Protein AF-A0A087TX95-F1 (afdb_monomer_lite)

Sequence (164 aa):
MVVGALLLSGTAVNMFLFAESGAEIPAQSRSLKTLITNIDFCIDIVAVSTCFAIIGFNEATLEPHIRQFNLTPTIIGTIFLIAGIVDALSSPLVGYCAEKLKNAQYLTLVGCMMFTVCFIVVGPVPFLHFPTYLSVVIVAQFLLGLGMAMKIVCSFTHGMKHTV

Foldseek 3Di:
DVLLVLLVVLLVVLVVVVVVPPDDDPQDDDDPVVLCVDPVLVSLVSLLVSLVVVLVVCLVVVVVVVVVVVDDVVVSVVLLVLLVVLLVVLLVVLLVVCVPDPQLVVLLSVLSVLLSVLCVLVVPDPPDPDPDDVVSSSVSSNSSSNSNSSSVSSSVSVVVSNPD

Organism: Stegodyphus mimosarum (NCBI:txid407821)

InterPro domains:
  IPR024989 Major facilitator superfamily associated domain [PF12832] (52-145)
  IPR036259 MFS transporter superfamily [G3DSA:1.20.1250.20] (41-161)
  IPR036259 MFS transporter superfamily [SSF103473] (9-160)
  IPR050930 Major Facilitator Superfamily Vesicular Transporter [PTHR23506] (2-157)

pLDDT: mean 71.97, std 13.19, range [40.03, 93.88]

Secondary s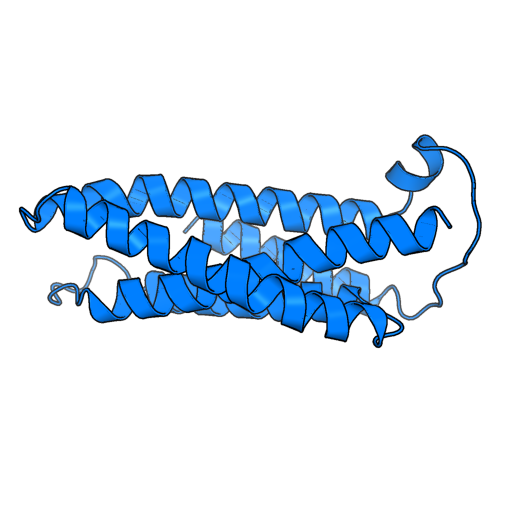tructure (DSSP, 8-state):
-HHHHHHHHHHHHHHHHHHH--S--------HHHHHH-HHHHHHHHHHHHHHHHHHHHHHHHHHHHHTTT--HHHHHHHHHHHHHHHHHHHHHHHHHHHH-S-THHHHHHHHHHHHHHHHHH-S-TTS-----HHHHHHHHHHHHHHHHHHHHHHHHHHHHHH-

Radius of gyration: 17.61 Å; chains: 1; bounding box: 47×28×52 Å

Structure (mmCIF, N/CA/C/O backbone):
data_AF-A0A087TX95-F1
#
_entry.id   AF-A0A087TX95-F1
#
loop_
_atom_site.group_PDB
_atom_site.id
_atom_site.type_symbol
_atom_site.label_atom_id
_atom_site.label_alt_id
_atom_site.label_comp_id
_atom_site.label_asym_id
_atom_site.label_entity_id
_atom_site.label_seq_id
_atom_site.pdbx_PDB_ins_code
_atom_site.Cartn_x
_atom_site.Cartn_y
_atom_site.Cartn_z
_atom_site.occupancy
_atom_site.B_iso_or_equiv
_atom_site.auth_seq_id
_atom_site.auth_comp_id
_atom_site.auth_asym_id
_atom_site.auth_atom_id
_atom_site.pdbx_PDB_model_num
ATOM 1 N N . MET A 1 1 ? -16.130 6.516 1.695 1.00 49.31 1 MET A N 1
ATOM 2 C CA . MET A 1 1 ? -16.642 6.550 0.302 1.00 49.31 1 MET A CA 1
ATOM 3 C C . MET A 1 1 ? -15.730 7.315 -0.659 1.00 49.31 1 MET A C 1
ATOM 5 O O . MET A 1 1 ? -15.386 6.735 -1.675 1.00 49.31 1 MET A O 1
ATOM 9 N N . VAL A 1 2 ? -15.273 8.541 -0.355 1.00 54.22 2 VAL A N 1
ATOM 10 C CA . VAL A 1 2 ? -14.416 9.340 -1.273 1.00 54.22 2 VAL A CA 1
ATOM 11 C C . VAL A 1 2 ? -13.076 8.659 -1.607 1.00 54.22 2 VAL A C 1
ATOM 13 O O . VAL A 1 2 ? -12.717 8.566 -2.773 1.00 54.22 2 VAL A O 1
ATOM 16 N N . VAL A 1 3 ? -12.376 8.098 -0.614 1.00 58.69 3 VAL A N 1
ATOM 17 C CA . VAL A 1 3 ? -11.082 7.408 -0.825 1.00 58.69 3 VAL A CA 1
ATOM 18 C C . VAL A 1 3 ? -11.239 6.092 -1.605 1.00 58.69 3 VAL A C 1
ATOM 20 O O . VAL A 1 3 ? -10.426 5.781 -2.469 1.00 58.69 3 VAL A O 1
ATOM 23 N N . GLY A 1 4 ? -12.333 5.356 -1.378 1.00 59.12 4 GLY A N 1
ATOM 24 C CA . GLY A 1 4 ? -12.672 4.160 -2.163 1.00 59.12 4 GLY A CA 1
ATOM 25 C C . GLY A 1 4 ? -13.029 4.484 -3.620 1.00 59.12 4 GLY A C 1
ATOM 26 O O . GLY A 1 4 ? -12.630 3.756 -4.523 1.00 59.12 4 GLY A O 1
ATOM 27 N N . ALA A 1 5 ? -13.710 5.608 -3.865 1.00 60.81 5 ALA A N 1
ATOM 28 C CA . ALA A 1 5 ? -13.982 6.100 -5.215 1.00 60.81 5 ALA A CA 1
ATOM 29 C C . ALA A 1 5 ? -12.700 6.571 -5.927 1.00 60.81 5 ALA A C 1
ATOM 31 O O . ALA A 1 5 ? -12.518 6.244 -7.094 1.00 60.81 5 ALA A O 1
ATOM 32 N N . LEU A 1 6 ? -11.787 7.248 -5.215 1.00 62.03 6 LEU A N 1
ATOM 33 C CA . LEU A 1 6 ? -10.460 7.631 -5.726 1.00 62.03 6 LEU A CA 1
ATOM 34 C C . LEU A 1 6 ? -9.625 6.410 -6.140 1.00 62.03 6 LEU A C 1
ATOM 36 O O . LEU A 1 6 ? -8.916 6.445 -7.145 1.00 62.03 6 LEU A O 1
ATOM 40 N N . LEU A 1 7 ? -9.739 5.307 -5.399 1.00 59.66 7 LEU A N 1
ATOM 41 C CA . LEU A 1 7 ? -9.073 4.049 -5.727 1.00 59.66 7 LEU A CA 1
ATOM 42 C C . LEU A 1 7 ? -9.696 3.332 -6.908 1.00 59.66 7 LEU A C 1
ATOM 44 O O . LEU A 1 7 ? -8.948 2.837 -7.743 1.00 59.66 7 LEU A O 1
ATOM 48 N N . LEU A 1 8 ? -11.026 3.285 -6.998 1.00 62.81 8 LEU A N 1
ATOM 49 C CA . LEU A 1 8 ? -11.726 2.737 -8.160 1.00 62.81 8 LEU A CA 1
ATOM 50 C C . LEU A 1 8 ? -11.422 3.552 -9.417 1.00 62.81 8 LEU A C 1
ATOM 52 O O . LEU A 1 8 ? -11.167 2.964 -10.461 1.00 62.81 8 LEU A O 1
ATOM 56 N N . SER A 1 9 ? -11.348 4.885 -9.319 1.00 63.59 9 SER A N 1
ATOM 57 C CA . SER A 1 9 ? -10.885 5.712 -10.435 1.00 63.59 9 SER A CA 1
ATOM 58 C C . SER A 1 9 ? -9.412 5.464 -10.746 1.00 63.59 9 SER A C 1
ATOM 60 O O . SER A 1 9 ? -9.062 5.330 -11.909 1.00 63.59 9 SER A O 1
ATOM 62 N N . GLY A 1 10 ? -8.550 5.328 -9.733 1.00 60.81 10 GLY A N 1
ATOM 63 C CA . GLY A 1 10 ? -7.124 5.059 -9.923 1.00 60.81 10 GLY A CA 1
ATOM 64 C C . GLY A 1 10 ? -6.851 3.684 -10.537 1.00 60.81 10 GLY A C 1
ATOM 65 O O . GLY A 1 10 ? -6.022 3.570 -11.429 1.00 60.81 10 GLY A O 1
ATOM 66 N N . THR A 1 11 ? -7.580 2.645 -10.122 1.00 62.06 11 THR A N 1
ATOM 67 C CA . THR A 1 11 ? -7.505 1.292 -10.704 1.00 62.06 11 THR A CA 1
ATOM 68 C C . THR A 1 11 ? -8.133 1.218 -12.083 1.00 62.06 11 THR A C 1
ATOM 70 O O . THR A 1 11 ? -7.563 0.561 -12.946 1.00 62.06 11 THR A O 1
ATOM 73 N N . ALA A 1 12 ? -9.261 1.893 -12.316 1.00 59.84 12 ALA A N 1
ATOM 74 C CA . ALA A 1 12 ? -9.870 1.971 -13.637 1.00 59.84 12 ALA A CA 1
ATOM 75 C C . ALA A 1 12 ? -8.939 2.689 -14.616 1.00 59.84 12 ALA A C 1
ATOM 77 O O . ALA A 1 12 ? -8.653 2.138 -15.667 1.00 59.84 12 ALA A O 1
ATOM 78 N N . VAL A 1 13 ? -8.387 3.850 -14.252 1.00 62.41 13 VAL A N 1
ATOM 79 C CA . VAL A 1 13 ? -7.391 4.561 -15.069 1.00 62.41 13 VAL A CA 1
ATOM 80 C C . VAL A 1 13 ? -6.157 3.688 -15.293 1.00 62.41 13 VAL A C 1
ATOM 82 O O . VAL A 1 13 ? -5.700 3.592 -16.424 1.00 62.41 13 VAL A O 1
ATOM 85 N N . ASN A 1 14 ? -5.670 2.985 -14.264 1.00 62.59 14 ASN A N 1
ATOM 86 C CA . ASN A 1 14 ? -4.532 2.077 -14.402 1.00 62.59 14 ASN A CA 1
ATOM 87 C C . ASN A 1 14 ? -4.835 0.916 -15.365 1.00 62.59 14 ASN A C 1
ATOM 89 O O . ASN A 1 14 ? -3.995 0.606 -16.192 1.00 62.59 14 ASN A O 1
ATOM 93 N N . MET A 1 15 ? -6.033 0.313 -15.324 1.00 62.94 15 MET A N 1
ATOM 94 C CA . MET A 1 15 ? -6.435 -0.756 -16.255 1.00 62.94 15 MET A CA 1
ATOM 95 C C . MET A 1 15 ? -6.750 -0.253 -17.669 1.00 62.94 15 MET A C 1
ATOM 97 O O . MET A 1 15 ? -6.405 -0.932 -18.629 1.00 62.94 15 MET A O 1
ATOM 101 N N . PHE A 1 16 ? -7.377 0.918 -17.811 1.00 60.19 16 PHE A N 1
ATOM 102 C CA . PHE A 1 16 ? -7.657 1.533 -19.111 1.00 60.19 16 PHE A CA 1
ATOM 103 C C . PHE A 1 16 ? -6.362 1.974 -19.803 1.00 60.19 16 PHE A C 1
ATOM 105 O O . PHE A 1 16 ? -6.195 1.683 -20.982 1.00 60.19 16 PHE A O 1
ATOM 112 N N . LEU A 1 17 ? -5.405 2.568 -19.076 1.00 58.03 17 LEU A N 1
ATOM 113 C CA . LEU A 1 17 ? -4.088 2.878 -19.640 1.00 58.03 17 LEU A CA 1
ATOM 114 C C . LEU A 1 17 ? -3.239 1.627 -19.882 1.00 58.03 17 LEU A C 1
ATOM 116 O O . LEU A 1 17 ? -2.532 1.599 -20.879 1.00 58.03 17 LEU A O 1
ATOM 120 N N . PHE A 1 18 ? -3.319 0.580 -19.049 1.00 55.22 18 PHE A N 1
ATOM 121 C CA . PHE A 1 18 ? -2.627 -0.689 -19.334 1.00 55.22 18 PHE A CA 1
ATOM 122 C C . PHE A 1 18 ? -3.164 -1.390 -20.585 1.00 55.22 18 PHE A C 1
ATOM 124 O O . PHE A 1 18 ? -2.401 -2.012 -21.317 1.00 55.22 18 PHE A O 1
ATOM 131 N N . ALA A 1 19 ? -4.477 -1.313 -20.820 1.00 52.75 19 ALA A N 1
ATOM 132 C CA . ALA A 1 19 ? -5.105 -1.871 -22.014 1.00 52.75 19 ALA A CA 1
ATOM 133 C C . ALA A 1 19 ? -4.725 -1.095 -23.288 1.00 52.75 19 ALA A C 1
ATOM 135 O O . ALA A 1 19 ? -4.690 -1.684 -24.367 1.00 52.75 19 ALA A O 1
ATOM 136 N N . GLU A 1 20 ? -4.419 0.200 -23.164 1.00 51.50 20 GLU A N 1
ATOM 137 C CA . GLU A 1 20 ? -3.959 1.050 -24.268 1.00 51.50 20 GLU A CA 1
ATOM 138 C C . GLU A 1 20 ? -2.429 0.964 -24.470 1.00 51.50 20 GLU A C 1
ATOM 140 O O . GLU A 1 20 ? -1.947 0.957 -25.601 1.00 51.50 20 GLU A O 1
ATOM 145 N N . SER A 1 21 ? -1.666 0.775 -23.388 1.00 50.03 21 SER A N 1
ATOM 146 C CA . SER A 1 21 ? -0.214 0.541 -23.361 1.00 50.03 21 SER A CA 1
ATOM 147 C C . SER A 1 21 ? 0.125 -0.943 -23.575 1.00 50.03 21 SER A C 1
ATOM 149 O O . SER A 1 21 ? 0.866 -1.577 -22.827 1.00 50.03 21 SER A O 1
ATOM 151 N N . GLY A 1 22 ? -0.430 -1.542 -24.629 1.00 44.91 22 GLY A N 1
ATOM 152 C CA . GLY A 1 22 ? -0.034 -2.871 -25.107 1.00 44.91 22 GLY A CA 1
ATOM 153 C C . GLY A 1 22 ? 1.332 -2.894 -25.811 1.00 44.91 22 GLY A C 1
ATOM 154 O O . GLY A 1 22 ? 1.595 -3.819 -26.576 1.00 44.91 22 GLY A O 1
ATOM 155 N N . ALA A 1 23 ? 2.183 -1.885 -25.617 1.00 40.03 23 ALA A N 1
ATOM 156 C CA . ALA A 1 23 ? 3.396 -1.680 -26.396 1.00 40.03 23 ALA A CA 1
ATOM 157 C C . ALA A 1 23 ? 4.628 -1.508 -25.500 1.00 40.03 23 ALA A C 1
ATOM 159 O O . ALA A 1 23 ? 4.606 -0.844 -24.472 1.00 40.03 23 ALA A O 1
ATOM 160 N N . GLU A 1 24 ? 5.688 -2.181 -25.929 1.00 43.53 24 GLU A N 1
ATOM 161 C CA . GLU A 1 24 ? 6.972 -2.403 -25.277 1.00 43.53 24 GLU A CA 1
ATOM 162 C C . GLU A 1 24 ? 7.593 -1.171 -24.604 1.00 43.53 24 GLU A C 1
ATOM 164 O O . GLU A 1 24 ? 7.617 -0.079 -25.165 1.00 43.53 24 GLU A O 1
ATOM 169 N N . ILE A 1 25 ? 8.191 -1.402 -23.431 1.00 46.28 25 ILE A N 1
ATOM 170 C CA . ILE A 1 25 ? 9.002 -0.438 -22.681 1.00 46.28 25 ILE A CA 1
ATOM 171 C C . ILE A 1 25 ? 10.241 -0.091 -23.528 1.00 46.28 25 ILE A C 1
ATOM 173 O O . ILE A 1 25 ? 11.120 -0.950 -23.678 1.00 46.28 25 ILE A O 1
ATOM 177 N N . PRO A 1 26 ? 10.384 1.137 -24.063 1.00 40.97 26 PRO A N 1
ATOM 178 C CA . PRO A 1 26 ? 11.630 1.548 -24.677 1.00 40.97 26 PRO A CA 1
ATOM 179 C C . PRO A 1 26 ? 12.610 1.835 -23.543 1.00 40.97 26 PRO A C 1
ATOM 181 O O . PRO A 1 26 ? 12.484 2.812 -22.804 1.00 40.97 26 PRO A O 1
ATOM 184 N N . ALA A 1 27 ? 13.605 0.967 -23.404 1.00 54.78 27 ALA A N 1
ATOM 185 C CA . ALA A 1 27 ? 14.777 1.235 -22.594 1.00 54.78 27 ALA A CA 1
ATOM 186 C C . ALA A 1 27 ? 15.584 2.362 -23.255 1.00 54.78 27 ALA A C 1
ATOM 188 O O . ALA A 1 27 ? 16.482 2.093 -24.051 1.00 54.78 27 ALA A O 1
ATOM 189 N N . GLN A 1 28 ? 15.276 3.634 -22.970 1.00 45.69 28 GLN A N 1
ATOM 190 C CA . GLN A 1 28 ? 16.224 4.694 -23.302 1.00 45.69 28 GLN A CA 1
ATOM 191 C C . GLN A 1 28 ? 16.148 5.953 -22.434 1.00 45.69 28 GLN A C 1
ATOM 193 O O . GLN A 1 28 ? 15.105 6.520 -22.130 1.00 45.69 28 GLN A O 1
ATOM 198 N N . SER A 1 29 ? 17.353 6.352 -22.047 1.00 51.53 29 SER A N 1
ATOM 199 C CA . SER A 1 29 ? 17.745 7.261 -20.981 1.00 51.53 29 SER A CA 1
ATOM 200 C C . SER A 1 29 ? 17.623 8.763 -21.300 1.00 51.53 29 SER A C 1
ATOM 202 O O . SER A 1 29 ? 17.673 9.190 -22.451 1.00 51.53 29 SER A O 1
ATOM 204 N N . ARG A 1 30 ? 17.680 9.528 -20.197 1.00 56.97 30 ARG A N 1
ATOM 205 C CA . ARG A 1 30 ? 18.193 10.898 -19.977 1.00 56.97 30 ARG A CA 1
ATOM 206 C C . ARG A 1 30 ? 17.158 12.009 -19.772 1.00 56.97 30 ARG A C 1
ATOM 208 O O . ARG A 1 30 ? 16.422 12.413 -20.666 1.00 56.97 30 ARG A O 1
ATOM 215 N N . SER A 1 31 ? 17.275 12.593 -18.573 1.00 62.84 31 SER A N 1
ATOM 216 C CA . SER A 1 31 ? 16.597 13.769 -18.009 1.00 62.84 31 SER A CA 1
ATOM 217 C C . SER A 1 31 ? 15.375 13.456 -17.139 1.00 62.84 31 SER A C 1
ATOM 219 O O . SER A 1 31 ? 14.416 12.833 -17.585 1.00 62.84 31 SER A O 1
ATOM 221 N N . LEU A 1 32 ? 15.385 13.967 -15.897 1.00 62.81 32 LEU A N 1
ATOM 222 C CA . LEU A 1 32 ? 14.248 13.919 -14.960 1.00 62.81 32 LEU A CA 1
ATOM 223 C C . LEU A 1 32 ? 12.962 14.452 -15.600 1.00 62.81 32 LEU A C 1
ATOM 225 O O . LEU A 1 32 ? 11.874 13.969 -15.310 1.00 62.81 32 LEU A O 1
ATOM 229 N N . LYS A 1 33 ? 13.091 15.417 -16.518 1.00 61.81 33 LYS A N 1
ATOM 230 C CA . LYS A 1 33 ? 11.959 15.959 -17.275 1.00 61.81 33 LYS A CA 1
ATOM 231 C C . LYS A 1 33 ? 11.328 14.909 -18.189 1.00 61.81 33 LYS A C 1
ATOM 233 O O . LYS A 1 33 ? 10.109 14.832 -18.247 1.00 61.81 33 LYS A O 1
ATOM 238 N N . THR A 1 34 ? 12.132 14.073 -18.841 1.00 62.94 34 THR A N 1
ATOM 239 C CA . THR A 1 34 ? 11.656 12.962 -19.678 1.00 62.94 34 THR A CA 1
ATOM 240 C C . THR A 1 34 ? 10.980 11.891 -18.823 1.00 62.94 34 THR A C 1
ATOM 242 O O . THR A 1 34 ? 9.920 11.404 -19.190 1.00 62.94 34 THR A O 1
ATOM 245 N N . LEU A 1 35 ? 11.524 11.596 -17.635 1.00 65.44 35 LEU A N 1
ATOM 246 C CA . LEU A 1 35 ? 10.926 10.643 -16.693 1.00 65.4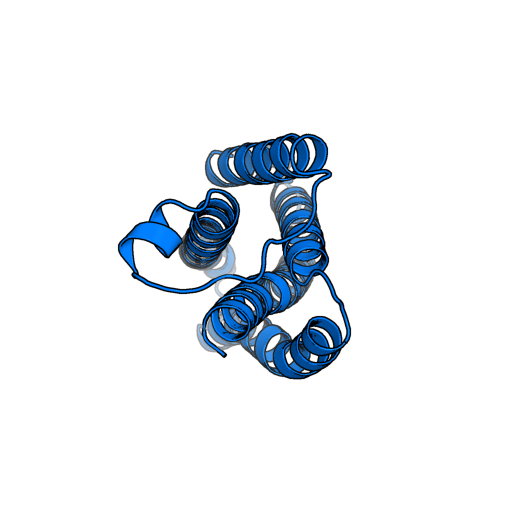4 35 LEU A CA 1
ATOM 247 C C . LEU A 1 35 ? 9.545 11.106 -16.201 1.00 65.44 35 LEU A C 1
ATOM 249 O O . LEU A 1 35 ? 8.606 10.324 -16.202 1.00 65.44 35 LEU A O 1
ATOM 253 N N . ILE A 1 36 ? 9.412 12.387 -15.842 1.00 66.81 36 ILE A N 1
ATOM 254 C CA . ILE A 1 36 ? 8.131 12.985 -15.425 1.00 66.81 36 ILE A CA 1
ATOM 255 C C . ILE A 1 36 ? 7.156 13.103 -16.611 1.00 66.81 36 ILE A C 1
ATOM 257 O O . ILE A 1 36 ? 5.947 13.103 -16.414 1.00 66.81 36 ILE A O 1
ATOM 261 N N . THR A 1 37 ? 7.661 13.177 -17.844 1.00 67.12 37 THR A N 1
ATOM 262 C CA . THR A 1 37 ? 6.829 13.205 -19.061 1.00 67.12 37 THR A CA 1
ATOM 263 C C . THR A 1 37 ? 6.342 11.805 -19.463 1.00 67.12 37 THR A C 1
ATOM 265 O O . THR A 1 37 ? 5.350 11.694 -20.178 1.00 67.12 37 THR A O 1
ATOM 268 N N . ASN A 1 38 ? 6.988 10.732 -18.988 1.00 71.38 38 ASN A N 1
ATOM 269 C CA . ASN A 1 38 ? 6.540 9.364 -19.245 1.00 71.38 38 ASN A CA 1
ATOM 270 C C . ASN A 1 38 ? 5.254 9.057 -18.473 1.00 71.38 38 ASN A C 1
ATOM 272 O O . ASN A 1 38 ? 5.183 9.193 -17.248 1.00 71.38 38 ASN A O 1
ATOM 276 N N . ILE A 1 39 ? 4.245 8.595 -19.209 1.00 69.88 39 ILE A N 1
ATOM 277 C CA . ILE A 1 39 ? 2.905 8.371 -18.670 1.00 69.88 39 ILE A CA 1
ATOM 278 C C . ILE A 1 39 ? 2.898 7.234 -17.638 1.00 69.88 39 ILE A C 1
ATOM 280 O O . ILE A 1 39 ? 2.290 7.379 -16.583 1.00 69.88 39 ILE A O 1
ATOM 284 N N . ASP A 1 40 ? 3.682 6.176 -17.865 1.00 69.62 40 ASP A N 1
ATOM 285 C CA . ASP A 1 40 ? 3.815 5.030 -16.955 1.00 69.62 40 ASP A CA 1
ATOM 286 C C . ASP A 1 40 ? 4.375 5.416 -15.581 1.00 69.62 40 ASP A C 1
ATOM 288 O O . ASP A 1 40 ? 3.912 4.939 -14.545 1.00 69.62 40 ASP A O 1
ATOM 292 N N . PHE A 1 41 ? 5.344 6.332 -15.551 1.00 73.69 41 PHE A N 1
ATOM 293 C CA . PHE A 1 41 ? 5.930 6.812 -14.302 1.00 73.69 41 PHE A CA 1
ATOM 294 C C . PHE A 1 41 ? 4.959 7.716 -13.529 1.00 73.69 41 PHE A C 1
ATOM 296 O O . PHE A 1 41 ? 4.866 7.635 -12.303 1.00 73.69 41 PHE A O 1
ATOM 303 N N . CYS A 1 42 ? 4.177 8.539 -14.237 1.00 73.25 42 CYS A N 1
ATOM 304 C CA . CYS A 1 42 ? 3.099 9.318 -13.625 1.00 73.25 42 CYS A CA 1
ATOM 305 C C . CYS A 1 42 ? 2.042 8.419 -12.971 1.00 73.25 42 CYS A C 1
ATOM 307 O O . CYS A 1 42 ? 1.578 8.723 -11.871 1.00 73.25 42 CYS A O 1
ATOM 309 N N . ILE A 1 43 ? 1.686 7.303 -13.612 1.00 72.12 43 ILE A N 1
ATOM 310 C CA . ILE A 1 43 ? 0.736 6.331 -13.059 1.00 72.12 43 ILE A CA 1
ATOM 311 C C . ILE A 1 43 ? 1.263 5.752 -11.744 1.00 72.12 43 ILE A C 1
ATOM 313 O O . ILE A 1 43 ? 0.521 5.711 -10.762 1.00 72.12 43 ILE A O 1
ATOM 317 N N . ASP A 1 44 ? 2.541 5.373 -11.681 1.00 74.38 44 ASP A N 1
ATOM 318 C CA . ASP A 1 44 ? 3.141 4.867 -10.443 1.00 74.38 44 ASP A CA 1
ATOM 319 C C . ASP A 1 44 ? 3.152 5.920 -9.327 1.00 74.38 44 ASP A C 1
ATOM 321 O O . ASP A 1 44 ? 2.816 5.607 -8.184 1.00 74.38 44 ASP A O 1
ATOM 325 N N . ILE A 1 45 ? 3.448 7.187 -9.639 1.00 77.69 45 ILE A N 1
ATOM 326 C CA . ILE A 1 45 ? 3.376 8.286 -8.661 1.00 77.69 45 ILE A CA 1
ATOM 327 C C . ILE A 1 45 ? 1.947 8.451 -8.125 1.00 77.69 45 ILE A C 1
ATOM 329 O O . ILE A 1 45 ? 1.736 8.564 -6.911 1.00 77.69 45 ILE A O 1
ATOM 333 N N . VAL A 1 46 ? 0.942 8.449 -9.004 1.00 76.44 46 VAL A N 1
ATOM 334 C CA . VAL A 1 46 ? -0.474 8.542 -8.609 1.00 76.44 46 VAL A CA 1
ATOM 335 C C . VAL A 1 46 ? -0.884 7.325 -7.772 1.00 76.44 46 VAL A C 1
ATOM 337 O O . VAL A 1 46 ? -1.571 7.455 -6.756 1.00 76.44 46 VAL A O 1
ATOM 340 N N . ALA A 1 47 ? -0.413 6.133 -8.132 1.00 75.12 47 ALA A N 1
ATOM 341 C CA . ALA A 1 47 ? -0.670 4.918 -7.378 1.00 75.12 47 ALA A CA 1
ATOM 342 C C . ALA A 1 47 ? -0.065 4.995 -5.964 1.00 75.12 47 ALA A C 1
ATOM 344 O O . ALA A 1 47 ? -0.767 4.710 -4.988 1.00 75.12 47 ALA A O 1
ATOM 345 N N . VAL A 1 48 ? 1.198 5.404 -5.829 1.00 81.38 48 VAL A N 1
ATOM 346 C CA . VAL A 1 48 ? 1.904 5.525 -4.542 1.00 81.38 48 VAL A CA 1
ATOM 347 C C . VAL A 1 48 ? 1.302 6.631 -3.670 1.00 81.38 48 VAL A C 1
ATOM 349 O O . VAL A 1 48 ? 1.019 6.401 -2.498 1.00 81.38 48 VAL A O 1
ATOM 352 N N . SER A 1 49 ? 1.014 7.806 -4.228 1.00 81.12 49 SER A N 1
ATOM 353 C CA . SER A 1 49 ? 0.349 8.897 -3.493 1.00 81.12 49 SER A CA 1
ATOM 354 C C . SER A 1 49 ? -1.027 8.490 -2.958 1.00 81.12 49 SER A C 1
ATOM 356 O O . SER A 1 49 ? -1.338 8.738 -1.792 1.00 81.12 49 SER A O 1
ATOM 358 N N . THR A 1 50 ? -1.819 7.768 -3.758 1.00 77.56 50 THR A N 1
ATOM 359 C CA . THR A 1 50 ? -3.094 7.201 -3.296 1.00 77.56 50 THR A CA 1
ATOM 360 C C . THR A 1 50 ? -2.870 6.193 -2.165 1.00 77.56 50 THR A C 1
ATOM 362 O O . THR A 1 50 ? -3.641 6.160 -1.213 1.00 77.56 50 THR A O 1
ATOM 365 N N . CYS A 1 51 ? -1.796 5.399 -2.227 1.00 82.00 51 CYS A N 1
ATOM 366 C CA . CYS A 1 51 ? -1.415 4.470 -1.161 1.00 82.00 51 CYS A CA 1
ATOM 367 C C . CYS A 1 51 ? -1.183 5.199 0.171 1.00 82.00 51 CYS A C 1
ATOM 369 O O . CYS A 1 51 ? -1.744 4.807 1.187 1.00 82.00 51 CYS A O 1
ATOM 371 N N . PHE A 1 52 ? -0.429 6.299 0.169 1.00 84.56 52 PHE A N 1
ATOM 372 C CA . PHE A 1 52 ? -0.207 7.092 1.382 1.00 84.56 52 PHE A CA 1
ATOM 373 C C . PHE A 1 52 ? -1.483 7.754 1.906 1.00 84.56 52 PHE A C 1
ATOM 375 O O . PHE A 1 52 ? -1.719 7.764 3.114 1.00 84.56 52 PHE A O 1
ATOM 382 N N . ALA A 1 53 ? -2.343 8.247 1.012 1.00 82.75 53 ALA A N 1
ATOM 383 C CA . ALA A 1 53 ? -3.634 8.808 1.402 1.00 82.75 53 ALA A CA 1
ATOM 384 C C . ALA A 1 53 ? -4.524 7.774 2.116 1.00 82.75 53 ALA A C 1
ATOM 386 O O . ALA A 1 53 ? -5.206 8.109 3.083 1.00 82.75 53 ALA A O 1
ATOM 387 N N . ILE A 1 54 ? -4.492 6.510 1.677 1.00 78.56 54 ILE A N 1
ATOM 388 C CA . ILE A 1 54 ? -5.189 5.398 2.338 1.00 78.56 54 ILE A CA 1
ATOM 389 C C . ILE A 1 54 ? -4.659 5.170 3.743 1.00 78.56 54 ILE A C 1
ATOM 391 O O . ILE A 1 54 ? -5.463 5.027 4.655 1.00 78.56 54 ILE A O 1
ATOM 395 N N . ILE A 1 55 ? -3.336 5.103 3.906 1.00 84.06 55 ILE A N 1
ATOM 396 C CA . ILE A 1 55 ? -2.708 4.841 5.205 1.00 84.06 55 ILE A CA 1
ATOM 397 C C . ILE A 1 55 ? -3.146 5.915 6.194 1.00 84.06 55 ILE A C 1
ATOM 399 O O . ILE A 1 55 ? -3.717 5.585 7.228 1.00 84.06 55 ILE A O 1
ATOM 403 N N . GLY A 1 56 ? -2.992 7.189 5.820 1.00 84.25 56 GLY A N 1
ATOM 404 C CA . GLY A 1 56 ? -3.401 8.307 6.668 1.00 84.25 56 GLY A CA 1
ATOM 405 C C . GLY A 1 56 ? -4.904 8.310 6.957 1.00 84.25 56 GLY A C 1
ATOM 406 O O . GLY A 1 56 ? -5.317 8.566 8.084 1.00 84.25 56 GLY A O 1
ATOM 407 N N . PHE A 1 57 ? -5.745 7.968 5.974 1.00 79.69 57 PHE A N 1
ATOM 408 C CA . PHE A 1 57 ? -7.188 7.842 6.196 1.00 79.69 57 PHE A CA 1
ATOM 409 C C . PHE A 1 57 ? -7.534 6.681 7.133 1.00 79.69 57 PHE A C 1
ATOM 411 O O . PHE A 1 57 ? -8.417 6.817 7.981 1.00 79.69 57 PHE A O 1
ATOM 418 N N . ASN A 1 58 ? -6.856 5.545 6.985 1.00 80.56 58 ASN A N 1
ATOM 419 C CA . ASN A 1 58 ? -7.036 4.376 7.825 1.00 80.56 58 ASN A CA 1
ATOM 420 C C . ASN A 1 58 ? -6.599 4.688 9.257 1.00 80.56 58 ASN A C 1
ATOM 422 O O . ASN A 1 58 ? -7.373 4.444 10.165 1.00 80.56 58 ASN A O 1
ATOM 426 N N . GLU A 1 59 ? -5.452 5.329 9.476 1.00 81.69 59 GLU A N 1
ATOM 427 C CA . GLU A 1 59 ? -5.034 5.801 10.804 1.00 81.69 59 GLU A CA 1
ATOM 428 C C . GLU A 1 59 ? -6.051 6.767 11.423 1.00 81.69 59 GLU A C 1
ATOM 430 O O . GLU A 1 59 ? -6.547 6.518 12.524 1.00 81.69 59 GLU A O 1
ATOM 435 N N . ALA A 1 60 ? -6.463 7.794 10.675 1.00 81.94 60 ALA A N 1
ATOM 436 C CA . ALA A 1 60 ? -7.409 8.801 11.151 1.00 81.94 60 ALA A CA 1
ATOM 437 C C . ALA A 1 60 ? -8.816 8.249 11.434 1.00 81.94 60 ALA A C 1
ATOM 439 O O . ALA A 1 60 ? -9.516 8.757 12.307 1.00 81.94 60 ALA A O 1
ATOM 440 N N . THR A 1 61 ? -9.255 7.228 10.694 1.00 76.12 61 THR A N 1
ATOM 441 C CA . THR A 1 61 ? -10.583 6.618 10.871 1.00 76.12 61 THR A CA 1
ATOM 442 C C . THR A 1 61 ? -10.551 5.520 11.925 1.00 76.12 61 THR A C 1
ATOM 444 O O . THR A 1 61 ? -11.493 5.378 12.702 1.00 76.12 61 THR A O 1
ATOM 447 N N . LEU A 1 62 ? -9.473 4.741 11.974 1.00 73.31 62 LEU A N 1
ATOM 448 C CA . LEU A 1 62 ? -9.356 3.587 12.850 1.00 73.31 62 LEU A CA 1
ATOM 449 C C . LEU A 1 62 ? -9.104 4.004 14.305 1.00 73.31 62 LEU A C 1
ATOM 451 O O . LEU A 1 62 ? -9.621 3.358 15.212 1.00 73.31 62 LEU A O 1
ATOM 455 N N . GLU A 1 63 ? -8.411 5.122 14.546 1.00 74.50 63 GLU A N 1
ATOM 456 C CA . GLU A 1 63 ? -8.222 5.666 15.895 1.00 74.50 63 GLU A CA 1
ATOM 457 C C . GLU A 1 63 ? -9.558 5.920 16.633 1.00 74.50 63 GLU A C 1
ATOM 459 O O . GLU A 1 63 ? -9.786 5.285 17.669 1.00 74.50 63 GLU A O 1
ATOM 464 N N . PRO A 1 64 ? -10.497 6.752 16.133 1.00 70.81 64 PRO A N 1
ATOM 465 C CA . PRO A 1 64 ? -11.793 6.938 16.787 1.00 70.81 64 PRO A CA 1
ATOM 466 C C . PRO A 1 64 ? -12.641 5.657 16.775 1.00 70.81 64 PRO A C 1
ATOM 468 O O . PRO A 1 64 ? -13.382 5.400 17.726 1.00 70.81 64 PRO A O 1
ATOM 471 N N . HIS A 1 65 ? -12.500 4.820 15.742 1.00 69.31 65 HIS A N 1
ATOM 472 C CA . HIS A 1 65 ? -13.255 3.577 15.599 1.00 69.31 65 HIS A CA 1
ATOM 473 C C . HIS A 1 65 ? -12.862 2.487 16.607 1.00 69.31 65 HIS A C 1
ATOM 475 O O . HIS A 1 65 ? -13.694 1.653 16.956 1.00 69.31 65 HIS A O 1
ATOM 481 N N . ILE A 1 66 ? -11.624 2.477 17.102 1.00 67.38 66 ILE A N 1
ATOM 482 C CA . ILE A 1 66 ? -11.184 1.542 18.148 1.00 67.38 66 ILE A CA 1
ATOM 483 C C . ILE A 1 66 ? -11.304 2.189 19.536 1.00 67.38 66 ILE A C 1
ATOM 485 O O . ILE A 1 66 ? -11.593 1.509 20.521 1.00 67.38 66 ILE A O 1
ATOM 489 N N . ARG A 1 67 ? -11.172 3.518 19.632 1.00 67.50 67 ARG A N 1
ATOM 490 C CA . ARG A 1 67 ? -11.293 4.262 20.896 1.00 67.50 67 ARG A CA 1
ATOM 491 C C . ARG A 1 67 ? -12.682 4.156 21.535 1.00 67.50 67 ARG A C 1
ATOM 493 O O . ARG A 1 67 ? -12.777 4.130 22.759 1.00 67.50 67 ARG A O 1
ATOM 500 N N . GLN A 1 68 ? -13.743 4.001 20.739 1.00 67.56 68 GLN A N 1
ATOM 501 C CA . GLN A 1 68 ? -15.100 3.711 21.238 1.00 67.56 68 GLN A CA 1
ATOM 502 C C . GLN A 1 68 ? -15.207 2.398 22.042 1.00 67.56 68 GLN A C 1
ATOM 504 O O . GLN A 1 68 ? -16.100 2.267 22.874 1.00 67.56 68 GLN A O 1
ATOM 509 N N . PHE A 1 69 ? -14.277 1.451 21.868 1.00 66.88 69 PHE A N 1
ATOM 510 C CA . PHE A 1 69 ? -14.249 0.187 22.615 1.00 66.88 69 PHE A CA 1
ATOM 511 C C . PHE A 1 69 ? -13.536 0.283 23.979 1.00 66.88 69 PHE A C 1
ATOM 513 O O . PHE A 1 69 ? -13.375 -0.738 24.640 1.00 66.88 69 PHE A O 1
ATOM 520 N N . ASN A 1 70 ? -13.108 1.480 24.422 1.00 65.62 70 ASN A N 1
ATOM 521 C CA . ASN A 1 70 ? -12.328 1.691 25.659 1.00 65.62 70 ASN A CA 1
ATOM 522 C C . ASN A 1 70 ? -11.075 0.790 25.761 1.00 65.62 70 ASN A C 1
ATOM 524 O O . ASN A 1 70 ? -10.659 0.382 26.845 1.00 65.62 70 ASN A O 1
ATOM 528 N N . LEU A 1 71 ? -10.467 0.463 24.619 1.00 67.44 71 LEU A N 1
ATOM 529 C CA . LEU A 1 71 ? -9.270 -0.373 24.557 1.00 67.44 71 LEU A CA 1
ATOM 530 C C . LEU A 1 71 ? -8.022 0.414 24.976 1.00 67.44 71 LEU A C 1
ATOM 532 O O . LEU A 1 71 ? -7.899 1.612 24.716 1.00 67.44 71 LEU A O 1
ATOM 536 N N . THR A 1 72 ? -7.067 -0.273 25.606 1.00 76.88 72 THR A N 1
ATOM 537 C CA . THR A 1 72 ? -5.781 0.316 25.998 1.00 76.88 72 THR A CA 1
ATOM 538 C C . THR A 1 72 ? -5.018 0.816 24.759 1.00 76.88 72 THR A C 1
ATOM 540 O O . THR A 1 72 ? -4.937 0.080 23.771 1.00 76.88 72 THR A O 1
ATOM 543 N N . PRO A 1 73 ? -4.383 2.005 24.805 1.00 76.81 73 PRO A N 1
ATOM 544 C CA . PRO A 1 73 ? -3.613 2.567 23.686 1.00 76.81 73 PRO A CA 1
ATOM 545 C C . PRO A 1 73 ? -2.561 1.610 23.105 1.00 76.81 73 PRO A C 1
ATOM 547 O O . PRO A 1 73 ? -2.307 1.610 21.904 1.00 76.81 73 PRO A O 1
ATOM 550 N N . THR A 1 74 ? -1.995 0.737 23.941 1.00 80.62 74 THR A N 1
ATOM 551 C CA . THR A 1 74 ? -1.046 -0.313 23.546 1.00 80.62 74 THR A CA 1
ATOM 552 C C . THR A 1 74 ? -1.627 -1.281 22.510 1.00 80.62 74 THR A C 1
ATOM 554 O O . THR A 1 74 ? -0.943 -1.652 21.558 1.00 80.62 74 THR A O 1
ATOM 557 N N . ILE A 1 75 ? -2.898 -1.670 22.649 1.00 80.06 75 ILE A N 1
ATOM 558 C CA . ILE A 1 75 ? -3.566 -2.594 21.719 1.00 80.06 75 ILE A CA 1
ATOM 559 C C . ILE A 1 75 ? -3.817 -1.894 20.380 1.00 80.06 75 ILE A C 1
ATOM 561 O O . ILE A 1 75 ? -3.576 -2.476 19.326 1.00 80.06 75 ILE A O 1
ATOM 565 N N . ILE A 1 76 ? -4.226 -0.623 20.424 1.00 80.69 76 ILE A N 1
ATOM 566 C CA . ILE A 1 76 ? -4.450 0.208 19.234 1.00 80.69 76 ILE A CA 1
ATOM 567 C C . ILE A 1 76 ? -3.156 0.313 18.420 1.00 80.69 76 ILE A C 1
ATOM 569 O O . ILE A 1 76 ? -3.143 -0.011 17.234 1.00 80.69 76 ILE A O 1
ATOM 573 N N . GLY A 1 77 ? -2.046 0.666 19.077 1.00 83.75 77 GLY A N 1
ATOM 574 C CA . GLY A 1 77 ? -0.729 0.719 18.440 1.00 83.75 77 GLY A CA 1
ATOM 575 C C . GLY A 1 77 ? -0.292 -0.627 17.855 1.00 83.75 77 GLY A C 1
ATOM 576 O O . GLY A 1 77 ? 0.270 -0.668 16.765 1.00 83.75 77 GLY A O 1
ATOM 577 N N . THR A 1 78 ? -0.616 -1.739 18.521 1.00 85.06 78 THR A N 1
ATOM 578 C CA . THR A 1 78 ? -0.296 -3.085 18.018 1.00 85.06 78 THR A CA 1
ATOM 579 C C . THR A 1 78 ? -1.047 -3.402 16.722 1.00 85.06 78 THR A C 1
ATOM 581 O O . THR A 1 78 ? -0.473 -3.995 15.815 1.00 85.06 78 THR A O 1
ATOM 584 N N . ILE A 1 79 ? -2.304 -2.969 16.586 1.00 83.81 79 ILE A N 1
ATOM 585 C CA . ILE A 1 79 ? -3.089 -3.175 15.359 1.00 83.81 79 ILE A CA 1
ATOM 586 C C . ILE A 1 79 ? -2.474 -2.403 14.187 1.00 83.81 79 ILE A C 1
ATOM 588 O O . ILE A 1 79 ? -2.340 -2.955 13.100 1.00 83.81 79 ILE A O 1
ATOM 592 N N . PHE A 1 80 ? -2.041 -1.158 14.389 1.00 83.25 80 PHE A N 1
ATOM 593 C CA . PHE A 1 80 ? -1.304 -0.411 13.362 1.00 83.25 80 PHE A CA 1
ATOM 594 C C . PHE A 1 80 ? 0.039 -1.057 13.020 1.00 83.25 80 PHE A C 1
ATOM 596 O O . PHE A 1 80 ? 0.393 -1.172 11.847 1.00 83.25 80 PHE A O 1
ATOM 603 N N . LEU A 1 81 ? 0.740 -1.568 14.032 1.00 89.25 81 LEU A N 1
ATOM 604 C CA . LEU A 1 81 ? 2.022 -2.236 13.856 1.00 89.25 81 LEU A CA 1
ATOM 605 C C . LEU A 1 81 ? 1.917 -3.491 12.977 1.00 89.25 81 LEU A C 1
ATOM 607 O O . LEU A 1 81 ? 2.838 -3.761 12.213 1.00 89.25 81 LEU A O 1
ATOM 611 N N . ILE A 1 82 ? 0.801 -4.230 13.025 1.00 89.19 82 ILE A N 1
ATOM 612 C CA . ILE A 1 82 ? 0.592 -5.416 12.175 1.00 89.19 82 ILE A CA 1
ATOM 613 C C . ILE A 1 82 ? 0.711 -5.061 10.687 1.00 89.19 82 ILE A C 1
ATOM 615 O O . ILE A 1 82 ? 1.383 -5.791 9.963 1.00 89.19 82 ILE A O 1
ATOM 619 N N . ALA A 1 83 ? 0.133 -3.943 10.230 1.00 88.00 83 ALA A N 1
ATOM 620 C CA . ALA A 1 83 ? 0.268 -3.511 8.832 1.00 88.00 83 ALA A CA 1
ATOM 621 C C . ALA A 1 83 ? 1.742 -3.325 8.447 1.00 88.00 83 ALA A C 1
ATOM 623 O O . ALA A 1 83 ? 2.175 -3.831 7.414 1.00 88.00 83 ALA A O 1
ATOM 624 N N . GLY A 1 84 ? 2.510 -2.644 9.304 1.00 88.75 84 GLY A N 1
ATOM 625 C CA . GLY A 1 84 ? 3.937 -2.404 9.088 1.00 88.75 84 GLY A CA 1
ATOM 626 C C . GLY A 1 84 ? 4.777 -3.682 9.129 1.00 88.75 84 GLY A C 1
ATOM 627 O O . GLY A 1 84 ? 5.677 -3.849 8.314 1.00 88.75 84 GLY A O 1
ATOM 628 N N . ILE A 1 85 ? 4.468 -4.624 10.027 1.00 92.75 85 ILE A N 1
ATOM 629 C CA . ILE A 1 85 ? 5.156 -5.923 10.092 1.00 92.75 85 ILE A CA 1
ATOM 630 C C . ILE A 1 85 ? 4.897 -6.730 8.818 1.00 92.75 85 ILE A C 1
ATOM 632 O O . ILE A 1 85 ? 5.824 -7.301 8.247 1.00 92.75 85 ILE A O 1
ATOM 636 N N . VAL A 1 86 ? 3.643 -6.788 8.368 1.00 92.94 86 VAL A N 1
ATOM 637 C CA . VAL A 1 86 ? 3.265 -7.529 7.160 1.00 92.94 86 VAL A CA 1
ATOM 638 C C . VAL A 1 86 ? 3.921 -6.916 5.930 1.00 92.94 86 VAL A C 1
ATOM 640 O O . VAL A 1 86 ? 4.461 -7.656 5.111 1.00 92.94 86 VAL A O 1
ATOM 643 N N . ASP A 1 87 ? 3.938 -5.588 5.827 1.00 90.12 87 ASP A N 1
ATOM 644 C CA . ASP A 1 87 ? 4.636 -4.864 4.765 1.00 90.12 87 ASP A CA 1
ATOM 645 C C . ASP A 1 87 ? 6.149 -5.147 4.773 1.00 90.12 87 ASP A C 1
ATOM 647 O O . ASP A 1 87 ? 6.720 -5.512 3.743 1.00 90.12 87 ASP A O 1
ATOM 651 N N . ALA A 1 88 ? 6.791 -5.102 5.945 1.00 91.25 88 ALA A N 1
ATOM 652 C CA . ALA A 1 88 ? 8.220 -5.374 6.096 1.00 91.25 88 ALA A CA 1
ATOM 653 C C . ALA A 1 88 ? 8.594 -6.821 5.734 1.00 91.25 88 ALA A C 1
ATOM 655 O O . ALA A 1 88 ? 9.612 -7.053 5.083 1.00 91.25 88 ALA A O 1
ATOM 656 N N . LEU A 1 89 ? 7.770 -7.799 6.123 1.00 93.88 89 LEU A N 1
ATOM 657 C CA . LEU A 1 89 ? 7.976 -9.210 5.775 1.00 93.88 89 LEU A CA 1
ATOM 658 C C . LEU A 1 89 ? 7.694 -9.488 4.295 1.00 93.88 89 LEU A C 1
ATOM 660 O O . LEU A 1 89 ? 8.354 -10.331 3.685 1.00 93.88 89 LEU A O 1
ATOM 664 N N . SER A 1 90 ? 6.731 -8.780 3.707 1.00 90.31 90 SER A N 1
ATOM 665 C CA . SER A 1 90 ? 6.323 -8.979 2.314 1.00 90.31 90 SER A CA 1
ATOM 666 C C . SER A 1 90 ? 7.242 -8.259 1.331 1.00 90.31 90 SER A C 1
ATOM 668 O O . SER A 1 90 ? 7.457 -8.755 0.228 1.00 90.31 90 SER A O 1
ATOM 670 N N . SER A 1 91 ? 7.840 -7.137 1.732 1.00 89.19 91 SER A N 1
ATOM 671 C CA . SER A 1 91 ? 8.771 -6.339 0.926 1.00 89.19 91 SER A CA 1
ATOM 672 C C . SER A 1 91 ? 9.899 -7.146 0.262 1.00 89.19 91 SER A C 1
ATOM 674 O O . SER A 1 91 ? 10.043 -7.040 -0.957 1.00 89.19 91 SER A O 1
ATOM 676 N N . PRO A 1 92 ? 10.679 -7.995 0.969 1.00 89.44 92 PRO A N 1
ATOM 677 C CA . PRO A 1 92 ? 11.725 -8.796 0.329 1.00 89.44 92 PRO A CA 1
ATOM 678 C C . PRO A 1 92 ? 11.158 -9.842 -0.642 1.00 89.44 92 PRO A C 1
ATOM 680 O O . PRO A 1 92 ? 11.751 -10.096 -1.691 1.00 89.44 92 PRO A O 1
ATOM 683 N N . LEU A 1 93 ? 9.997 -10.426 -0.330 1.00 88.75 93 LEU A N 1
ATOM 684 C CA . LEU A 1 93 ? 9.354 -11.443 -1.165 1.00 88.75 93 LEU A CA 1
ATOM 685 C C . LEU A 1 93 ? 8.842 -10.843 -2.482 1.00 88.75 93 LEU A C 1
ATOM 687 O O . LEU A 1 93 ? 9.077 -11.385 -3.563 1.00 88.75 93 LEU A O 1
ATOM 691 N N . VAL A 1 94 ? 8.186 -9.688 -2.388 1.00 87.06 94 VAL A N 1
ATOM 692 C CA . VAL A 1 94 ? 7.715 -8.902 -3.530 1.00 87.06 94 VAL A CA 1
ATOM 693 C C . VAL A 1 94 ? 8.898 -8.375 -4.339 1.00 87.06 94 VAL A C 1
ATOM 695 O O . VAL A 1 94 ? 8.862 -8.468 -5.561 1.00 87.06 94 VAL A O 1
ATOM 698 N N . GLY A 1 95 ? 9.956 -7.881 -3.691 1.00 85.25 95 GLY A N 1
ATOM 699 C CA . GLY A 1 95 ? 11.153 -7.366 -4.362 1.00 85.25 95 GLY A CA 1
ATOM 700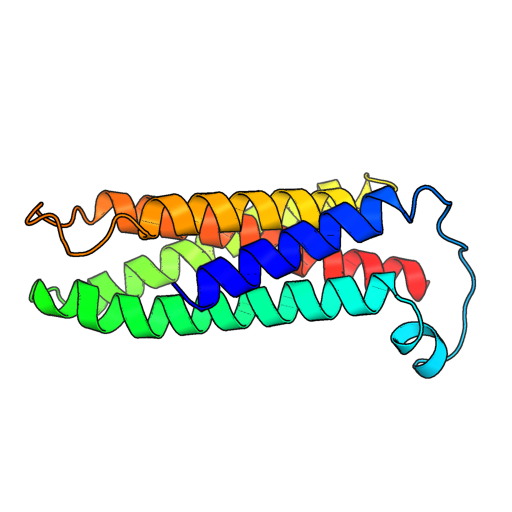 C C . GLY A 1 95 ? 11.860 -8.426 -5.196 1.00 85.25 95 GLY A C 1
ATOM 701 O O . GLY A 1 95 ? 12.136 -8.200 -6.373 1.00 85.25 95 GLY A O 1
ATOM 702 N N . TYR A 1 96 ? 12.039 -9.623 -4.635 1.00 85.19 96 TYR A N 1
ATOM 703 C CA . TYR A 1 96 ? 12.576 -10.765 -5.373 1.00 85.19 96 TYR A CA 1
ATOM 704 C C . TYR A 1 96 ? 11.699 -11.149 -6.578 1.00 85.19 96 TYR A C 1
ATOM 706 O O . TYR A 1 96 ? 12.198 -11.502 -7.648 1.00 85.19 96 TYR A O 1
ATOM 714 N N . CYS A 1 97 ? 10.375 -11.057 -6.426 1.00 83.38 97 CYS A N 1
ATOM 715 C CA . CYS A 1 97 ? 9.432 -11.328 -7.507 1.00 83.38 97 CYS A CA 1
ATOM 716 C C . CYS A 1 97 ? 9.476 -10.235 -8.598 1.00 83.38 97 CYS A C 1
ATOM 718 O O . CYS A 1 97 ? 9.499 -10.547 -9.788 1.00 83.38 97 CYS A O 1
ATOM 720 N N . ALA A 1 98 ? 9.562 -8.960 -8.207 1.00 80.38 98 ALA A N 1
ATOM 721 C CA . ALA A 1 98 ? 9.620 -7.800 -9.099 1.00 80.38 98 ALA A CA 1
ATOM 722 C C . ALA A 1 98 ? 10.910 -7.746 -9.937 1.00 80.38 98 ALA A C 1
ATOM 724 O O . ALA A 1 98 ? 10.899 -7.255 -11.071 1.00 80.38 98 ALA A O 1
ATOM 725 N N . GLU A 1 99 ? 12.014 -8.272 -9.405 1.00 79.00 99 GLU A N 1
ATOM 726 C CA . GLU A 1 99 ? 13.277 -8.402 -10.132 1.00 79.00 99 GLU A CA 1
ATOM 727 C C . GLU A 1 99 ? 13.187 -9.467 -11.236 1.00 79.00 99 GLU A C 1
ATOM 729 O O . GLU A 1 99 ? 13.616 -9.227 -12.365 1.00 79.00 99 GLU A O 1
ATOM 734 N N . LYS A 1 100 ? 12.549 -10.612 -10.950 1.00 76.75 100 LYS A N 1
ATOM 735 C CA . LYS A 1 100 ? 12.345 -11.691 -11.934 1.00 76.75 100 LYS A CA 1
ATOM 736 C C . LYS A 1 100 ? 11.306 -11.369 -13.003 1.00 76.75 100 LYS A C 1
ATOM 738 O O . LYS A 1 100 ? 11.368 -11.915 -14.105 1.00 76.75 100 LYS A O 1
ATOM 743 N N . LEU A 1 101 ? 10.330 -10.524 -12.692 1.00 72.31 101 LEU A N 1
ATOM 744 C CA . LEU A 1 101 ? 9.291 -10.133 -13.636 1.00 72.31 101 LEU A CA 1
ATOM 745 C C . LEU A 1 101 ? 9.818 -9.053 -14.585 1.00 72.31 101 LEU A C 1
ATOM 747 O O . LEU A 1 101 ? 10.325 -8.014 -14.158 1.00 72.31 101 LEU A O 1
ATOM 751 N N . LYS A 1 102 ? 9.647 -9.269 -15.898 1.00 64.62 102 LYS A N 1
ATOM 752 C CA . LYS A 1 102 ? 9.957 -8.248 -16.915 1.00 64.62 102 LYS A CA 1
ATOM 753 C C . LYS A 1 102 ? 9.182 -6.954 -16.645 1.00 64.62 102 LYS A C 1
ATOM 755 O O . LYS A 1 102 ? 9.772 -5.880 -16.670 1.00 64.62 102 LYS A O 1
ATOM 760 N N . ASN A 1 103 ? 7.915 -7.085 -16.249 1.00 67.12 103 ASN A N 1
ATOM 761 C CA . ASN A 1 103 ? 6.997 -5.967 -16.052 1.00 67.12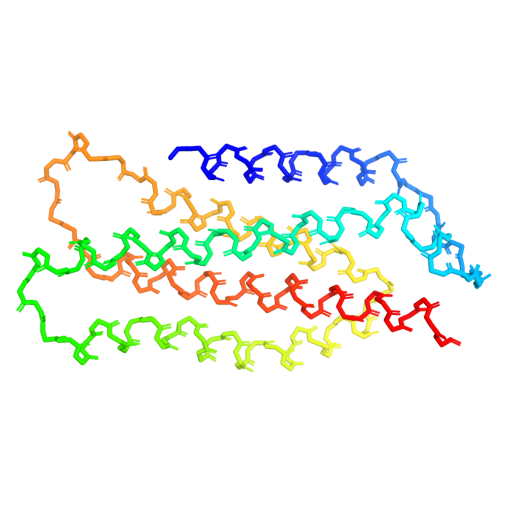 103 ASN A CA 1
ATOM 762 C C . ASN A 1 103 ? 6.582 -5.880 -14.573 1.00 67.12 103 ASN A C 1
ATOM 764 O O . ASN A 1 103 ? 5.624 -6.524 -14.145 1.00 67.12 103 ASN A O 1
ATOM 768 N N . ALA A 1 104 ? 7.305 -5.077 -13.783 1.00 68.25 104 ALA A N 1
ATOM 769 C CA . ALA A 1 104 ? 7.015 -4.864 -12.356 1.00 68.25 104 ALA A CA 1
ATOM 770 C C . ALA A 1 104 ? 5.637 -4.211 -12.118 1.00 68.25 104 ALA A C 1
ATOM 772 O O . ALA A 1 104 ? 5.024 -4.390 -11.071 1.00 68.25 104 ALA A O 1
ATOM 773 N N . GLN A 1 105 ? 5.103 -3.529 -13.128 1.00 69.25 105 GLN A N 1
ATOM 774 C CA . GLN A 1 105 ? 3.784 -2.904 -13.099 1.00 69.25 105 GLN A CA 1
ATOM 775 C C . GLN A 1 105 ? 2.623 -3.895 -12.868 1.00 69.25 105 GLN A C 1
ATOM 777 O O . GLN A 1 105 ? 1.602 -3.513 -12.295 1.00 69.25 105 GLN A O 1
ATOM 782 N N . TYR A 1 106 ? 2.770 -5.180 -13.230 1.00 72.94 106 TYR A N 1
ATOM 783 C CA . TYR A 1 106 ? 1.754 -6.194 -12.904 1.00 72.94 106 TYR A CA 1
ATOM 784 C C . TYR A 1 106 ? 1.575 -6.354 -11.390 1.00 72.94 106 TYR A C 1
ATOM 786 O O . TYR A 1 106 ? 0.451 -6.519 -10.921 1.00 72.94 106 TYR A O 1
ATOM 794 N N . LEU A 1 107 ? 2.653 -6.258 -10.608 1.00 77.38 107 LEU A N 1
ATOM 795 C CA . LEU A 1 107 ? 2.561 -6.299 -9.147 1.00 77.38 107 LEU A CA 1
ATOM 796 C C . LEU A 1 107 ? 1.884 -5.041 -8.598 1.00 77.38 107 LEU A C 1
ATOM 798 O O . LEU A 1 107 ? 1.071 -5.156 -7.683 1.00 77.38 107 LEU A O 1
ATOM 802 N N . THR A 1 108 ? 2.142 -3.863 -9.176 1.00 75.69 108 THR A N 1
ATOM 803 C CA . THR A 1 108 ? 1.415 -2.633 -8.821 1.00 75.69 108 THR A CA 1
ATOM 804 C C . THR A 1 108 ? -0.090 -2.804 -9.046 1.00 75.69 108 THR A C 1
ATOM 806 O O . THR A 1 108 ? -0.892 -2.422 -8.192 1.00 75.69 108 THR A O 1
ATOM 809 N N . LEU A 1 109 ? -0.492 -3.428 -10.160 1.00 74.19 109 LEU A N 1
ATOM 810 C CA . LEU A 1 109 ? -1.896 -3.710 -10.458 1.00 74.19 109 LEU A CA 1
ATOM 811 C C . LEU A 1 109 ? -2.516 -4.687 -9.446 1.00 74.19 109 LEU A C 1
ATOM 813 O O . LEU A 1 109 ? -3.600 -4.418 -8.928 1.00 74.19 109 LEU A O 1
ATOM 817 N N . VAL A 1 110 ? -1.820 -5.780 -9.116 1.00 81.44 110 VAL A N 1
ATOM 818 C CA . VAL A 1 110 ? -2.265 -6.749 -8.097 1.00 81.44 110 VAL A CA 1
ATOM 819 C C . VAL A 1 110 ? -2.409 -6.082 -6.726 1.00 81.44 110 VAL A C 1
ATOM 821 O O . VAL A 1 110 ? -3.431 -6.259 -6.061 1.00 81.44 110 VAL A O 1
ATOM 824 N N . GLY A 1 111 ? -1.442 -5.250 -6.329 1.00 79.75 111 GLY A N 1
ATOM 825 C CA . GLY A 1 111 ? -1.506 -4.480 -5.087 1.00 79.75 111 GLY A CA 1
ATOM 826 C C . GLY A 1 111 ? -2.709 -3.538 -5.058 1.00 79.75 111 GLY A C 1
ATOM 827 O O . GLY A 1 111 ? -3.432 -3.466 -4.066 1.00 79.75 111 GLY A O 1
ATOM 828 N N . CYS A 1 112 ? -2.998 -2.865 -6.171 1.00 76.25 112 CYS A N 1
ATOM 829 C CA . CYS A 1 112 ? -4.184 -2.026 -6.299 1.00 76.25 112 CYS A CA 1
ATOM 830 C C . CYS A 1 112 ? -5.502 -2.821 -6.199 1.00 76.25 112 CYS A C 1
ATOM 832 O O . CYS A 1 112 ? -6.427 -2.354 -5.535 1.00 76.25 112 CYS A O 1
ATOM 834 N N . MET A 1 113 ? -5.592 -4.028 -6.772 1.00 78.25 113 MET A N 1
ATOM 835 C CA . MET A 1 113 ? -6.763 -4.900 -6.580 1.00 78.25 113 MET A CA 1
ATOM 836 C C . MET A 1 113 ? -6.930 -5.312 -5.111 1.00 78.25 113 MET A C 1
ATOM 838 O O . MET A 1 113 ? -8.044 -5.264 -4.589 1.00 78.25 113 MET A O 1
ATOM 842 N N . MET A 1 114 ? -5.834 -5.654 -4.420 1.00 81.62 114 MET A N 1
ATOM 843 C CA . MET A 1 114 ? -5.859 -5.963 -2.984 1.00 81.62 114 MET A CA 1
ATOM 844 C C . MET A 1 114 ? -6.372 -4.782 -2.151 1.00 81.62 114 MET A C 1
ATOM 846 O O . MET A 1 114 ? -7.181 -4.989 -1.248 1.00 81.62 114 MET A O 1
ATOM 850 N N . PHE A 1 115 ? -5.981 -3.545 -2.478 1.00 78.38 115 PHE A N 1
ATOM 851 C CA . PHE A 1 115 ? -6.528 -2.349 -1.828 1.00 78.38 115 PHE A CA 1
ATOM 852 C C . PHE A 1 115 ? -8.028 -2.188 -2.065 1.00 78.38 115 PHE A C 1
ATOM 854 O O . PHE A 1 115 ? -8.760 -1.881 -1.126 1.00 78.38 115 PHE A O 1
ATOM 861 N N . THR A 1 116 ? -8.505 -2.421 -3.288 1.00 75.31 116 THR A N 1
ATOM 862 C CA . THR A 1 116 ? -9.942 -2.380 -3.580 1.00 75.31 116 THR A CA 1
ATOM 863 C C . THR A 1 116 ? -10.696 -3.407 -2.736 1.00 75.31 116 THR A C 1
ATOM 865 O O . THR A 1 116 ? -11.695 -3.061 -2.110 1.00 75.31 116 THR A O 1
ATOM 868 N N . VAL A 1 117 ? -10.187 -4.639 -2.630 1.00 78.38 117 VAL A N 1
ATOM 869 C CA . VAL A 1 117 ? -10.769 -5.674 -1.758 1.00 78.38 117 VAL A CA 1
ATOM 870 C C . VAL A 1 117 ? -10.737 -5.239 -0.291 1.00 78.38 117 VAL A C 1
ATOM 872 O O . VAL A 1 117 ? -11.753 -5.338 0.391 1.00 78.38 117 VAL A O 1
ATOM 875 N N . CYS A 1 118 ? -9.618 -4.689 0.186 1.00 78.19 118 CYS A N 1
ATOM 876 C CA . CYS A 1 118 ? -9.489 -4.159 1.543 1.00 78.19 118 CYS A CA 1
ATOM 877 C C . CYS A 1 118 ? -10.569 -3.111 1.842 1.00 78.19 118 CYS A C 1
ATOM 879 O O . CYS A 1 118 ? -11.249 -3.200 2.859 1.00 78.19 118 CYS A O 1
ATOM 881 N N . PHE A 1 119 ? -10.791 -2.148 0.947 1.00 70.94 119 PHE A N 1
ATOM 882 C CA . PHE A 1 119 ? -11.823 -1.127 1.138 1.00 70.94 119 PHE A CA 1
ATOM 883 C C . PHE A 1 119 ? -13.247 -1.652 0.995 1.00 70.94 119 PHE A C 1
ATOM 885 O O . PHE A 1 119 ? -14.139 -1.099 1.630 1.00 70.94 119 PHE A O 1
ATOM 892 N N . ILE A 1 120 ? -13.486 -2.699 0.205 1.00 72.19 120 ILE A N 1
ATOM 893 C CA . ILE A 1 120 ? -14.789 -3.376 0.173 1.00 72.19 120 ILE A CA 1
ATOM 894 C C . ILE A 1 120 ? -15.059 -4.053 1.521 1.00 72.19 120 ILE A C 1
ATOM 896 O O . ILE A 1 120 ? -16.167 -3.953 2.036 1.00 72.19 120 ILE A O 1
ATOM 900 N N . VAL A 1 121 ? -14.042 -4.685 2.116 1.00 69.50 121 VAL A N 1
ATOM 901 C CA . VAL A 1 121 ? -14.130 -5.364 3.421 1.00 69.50 121 VAL A CA 1
ATOM 902 C C . VAL A 1 121 ? -14.246 -4.373 4.586 1.00 69.50 121 VAL A C 1
ATOM 904 O O . VAL A 1 121 ? -14.968 -4.645 5.539 1.00 69.50 121 VAL A O 1
ATOM 907 N N . VAL A 1 122 ? -13.578 -3.217 4.508 1.00 67.56 122 VAL A N 1
ATOM 908 C CA . VAL A 1 122 ? -13.688 -2.110 5.486 1.00 67.56 122 VAL A CA 1
ATOM 909 C C . VAL A 1 122 ? -14.948 -1.269 5.257 1.00 67.56 122 VAL A C 1
ATOM 911 O O . VAL A 1 122 ? -15.449 -0.618 6.170 1.00 67.56 122 VAL A O 1
ATOM 914 N N . GLY A 1 123 ? -15.490 -1.296 4.041 1.00 59.75 123 GLY A N 1
ATOM 915 C CA . GLY A 1 123 ? -16.623 -0.498 3.600 1.00 59.75 123 GLY A CA 1
ATOM 916 C C . GLY A 1 123 ? -18.043 -0.969 3.940 1.00 59.75 123 GLY A C 1
ATOM 917 O O . GLY A 1 123 ? -18.935 -0.196 3.578 1.00 59.75 123 GLY A O 1
ATOM 918 N N . PRO A 1 124 ? -18.354 -2.124 4.579 1.00 55.09 124 PRO A N 1
ATOM 919 C CA . PRO A 1 124 ? -19.735 -2.401 4.938 1.00 55.09 124 PRO A CA 1
ATOM 920 C C . PRO A 1 124 ? -20.194 -1.347 5.954 1.00 55.09 124 PRO A C 1
ATOM 922 O O . PRO A 1 124 ? -19.640 -1.161 7.034 1.00 55.09 124 PRO A O 1
ATOM 925 N N . VAL A 1 125 ? -21.168 -0.582 5.478 1.00 49.94 125 VAL A N 1
ATOM 926 C CA . VAL A 1 125 ? -21.568 0.753 5.908 1.00 49.94 125 VAL A CA 1
ATOM 927 C C . VAL A 1 125 ? -22.218 0.761 7.309 1.00 49.94 125 VAL A C 1
ATOM 929 O O . VAL A 1 125 ? -22.922 -0.186 7.657 1.00 49.94 125 VAL A O 1
ATOM 932 N N . PRO A 1 126 ? -22.103 1.876 8.065 1.00 47.66 126 PRO A N 1
ATOM 933 C CA . PRO A 1 126 ? -22.711 2.143 9.386 1.00 47.66 126 PRO A CA 1
ATOM 934 C C . PRO A 1 126 ? -24.255 2.097 9.487 1.00 47.66 126 PRO A C 1
ATOM 936 O O . PRO A 1 126 ? -24.810 2.528 10.492 1.00 47.66 126 PRO A O 1
ATOM 939 N N . PHE A 1 127 ? -24.977 1.586 8.485 1.00 46.25 127 PHE A N 1
ATOM 940 C CA . PHE A 1 127 ? -26.443 1.422 8.538 1.00 46.25 127 PHE A CA 1
ATOM 941 C C . PHE A 1 127 ? -26.892 0.099 9.176 1.00 46.25 127 PHE A C 1
ATOM 943 O O . PHE A 1 127 ? -28.084 -0.146 9.351 1.00 46.25 127 PHE A O 1
ATOM 950 N N . LEU A 1 128 ? -25.942 -0.755 9.542 1.00 42.00 128 LEU A N 1
ATOM 951 C CA . LEU A 1 128 ? -26.177 -2.052 10.148 1.00 42.00 128 LEU A CA 1
ATOM 952 C C . LEU A 1 128 ? -25.567 -2.027 11.551 1.00 42.00 128 LEU A C 1
ATOM 954 O O . LEU A 1 128 ? -24.352 -1.977 11.697 1.00 42.00 128 LEU A O 1
ATOM 958 N N . HIS A 1 129 ? -26.427 -2.042 12.573 1.00 45.53 129 HIS A N 1
ATOM 959 C CA . HIS A 1 129 ? -26.112 -2.138 14.007 1.00 45.53 129 HIS A CA 1
ATOM 960 C C . HIS A 1 129 ? -25.431 -3.476 14.382 1.00 45.53 129 HIS A C 1
ATOM 962 O O . HIS A 1 129 ? -25.818 -4.133 15.346 1.00 45.53 129 HIS A O 1
ATOM 968 N N . PHE A 1 130 ? -24.455 -3.935 13.601 1.00 44.12 130 PHE A N 1
ATOM 969 C CA . PHE A 1 130 ? -23.705 -5.148 13.891 1.00 44.12 130 PHE A CA 1
ATOM 970 C C . PHE A 1 130 ? -22.480 -4.817 14.753 1.00 44.12 130 PHE A C 1
ATOM 972 O O . PHE A 1 130 ? -21.834 -3.793 14.528 1.00 44.12 130 PHE A O 1
ATOM 979 N N . PRO A 1 131 ? -22.148 -5.659 15.748 1.00 50.88 131 PRO A N 1
ATOM 980 C CA . PRO A 1 131 ? -20.971 -5.462 16.582 1.00 50.88 131 PRO A CA 1
ATOM 981 C C . PRO A 1 131 ? -19.722 -5.482 15.701 1.00 50.88 131 PRO A C 1
ATOM 983 O O . PRO A 1 131 ? -19.465 -6.457 14.996 1.00 50.88 131 PRO A O 1
ATOM 986 N N . THR A 1 132 ? -18.947 -4.401 15.717 1.00 54.00 132 THR A N 1
ATOM 987 C CA . THR A 1 132 ? -17.701 -4.331 14.960 1.00 54.00 132 THR A CA 1
ATOM 988 C C . THR A 1 132 ? -16.729 -5.385 15.479 1.00 54.00 132 THR A C 1
ATOM 990 O O . THR A 1 132 ? -16.261 -5.310 16.616 1.00 54.00 132 THR A O 1
ATOM 993 N N . TYR A 1 133 ? -16.403 -6.378 14.658 1.00 65.25 133 TYR A N 1
ATOM 994 C CA . TYR A 1 133 ? -15.416 -7.380 15.031 1.00 65.25 133 TYR A CA 1
ATOM 995 C C . TYR A 1 133 ? -14.007 -6.851 14.744 1.00 65.25 133 TYR A C 1
ATOM 997 O O . TYR A 1 133 ? -13.661 -6.578 13.594 1.00 65.25 133 TYR A O 1
ATOM 1005 N N . LEU A 1 134 ? -13.162 -6.774 15.779 1.00 71.12 134 LEU A N 1
ATOM 1006 C CA . LEU A 1 134 ? -11.727 -6.464 15.651 1.00 71.12 134 LEU A CA 1
ATOM 1007 C C . LEU A 1 134 ? -11.020 -7.370 14.631 1.00 71.12 134 LEU A C 1
ATOM 1009 O O . LEU A 1 134 ? -10.049 -6.958 14.004 1.00 71.12 134 LEU A O 1
ATOM 1013 N N . SER A 1 135 ? -11.524 -8.587 14.421 1.00 74.94 135 SER A N 1
ATOM 1014 C CA . SER A 1 135 ? -11.006 -9.516 13.416 1.00 74.94 135 SER A CA 1
ATOM 1015 C C . SER A 1 135 ? -11.086 -8.963 11.991 1.00 74.94 135 SER A C 1
ATOM 1017 O O . SER A 1 135 ? -10.144 -9.153 11.229 1.00 74.94 135 SER A O 1
ATOM 1019 N N . VAL A 1 136 ? -12.147 -8.233 11.631 1.00 77.88 136 VAL A N 1
ATOM 1020 C CA . VAL A 1 136 ? -12.291 -7.637 10.290 1.00 77.88 136 VAL A CA 1
ATOM 1021 C C . VAL A 1 136 ? -11.252 -6.540 10.080 1.00 77.88 136 VAL A C 1
ATOM 1023 O O . VAL A 1 136 ? -10.632 -6.475 9.021 1.00 77.88 136 VAL A O 1
ATOM 1026 N N . VAL A 1 137 ? -10.997 -5.735 11.116 1.00 79.00 137 VAL A N 1
ATOM 1027 C CA . VAL A 1 137 ? -9.943 -4.713 11.105 1.00 79.00 137 VAL A CA 1
ATOM 1028 C C . VAL A 1 137 ? -8.570 -5.356 10.940 1.00 79.00 137 VAL A C 1
ATOM 1030 O O . VAL A 1 137 ? -7.792 -4.906 10.110 1.00 79.00 137 VAL A O 1
ATOM 1033 N N . ILE A 1 138 ? -8.274 -6.426 11.680 1.00 82.75 138 ILE A N 1
ATOM 1034 C CA . ILE A 1 138 ? -6.983 -7.127 11.591 1.00 82.75 138 ILE A CA 1
ATOM 1035 C C . ILE A 1 138 ? -6.774 -7.715 10.189 1.00 82.75 138 ILE A C 1
ATOM 1037 O O . ILE A 1 138 ? -5.694 -7.573 9.618 1.00 82.75 138 ILE A O 1
ATOM 1041 N N . VAL A 1 139 ? -7.806 -8.335 9.607 1.00 85.38 139 VAL A N 1
ATOM 1042 C CA . VAL A 1 139 ? -7.747 -8.881 8.242 1.00 85.38 139 VAL A CA 1
ATOM 1043 C C . VAL A 1 139 ? -7.554 -7.766 7.215 1.00 85.38 139 VAL A C 1
ATOM 1045 O O . VAL A 1 139 ? -6.711 -7.893 6.329 1.00 85.38 139 VAL A O 1
ATOM 1048 N N . ALA A 1 140 ? -8.280 -6.654 7.351 1.00 83.38 140 ALA A N 1
ATOM 1049 C CA . ALA A 1 140 ? -8.102 -5.493 6.488 1.00 83.38 140 ALA A CA 1
ATOM 1050 C C . ALA A 1 140 ? -6.673 -4.948 6.577 1.00 83.38 140 ALA A C 1
ATOM 1052 O O . ALA A 1 140 ? -6.028 -4.755 5.554 1.00 83.38 140 ALA A O 1
ATOM 1053 N N . GLN A 1 141 ? -6.144 -4.797 7.789 1.00 86.44 141 GLN A N 1
ATOM 1054 C CA . GLN A 1 141 ? -4.795 -4.304 8.042 1.00 86.44 141 GLN A CA 1
ATOM 1055 C C . GLN A 1 141 ? -3.711 -5.203 7.430 1.00 86.44 141 GLN A C 1
ATOM 1057 O O . GLN A 1 141 ? -2.710 -4.712 6.909 1.00 86.44 141 GLN A O 1
ATOM 1062 N N . PHE A 1 142 ? -3.933 -6.519 7.440 1.00 89.62 142 PHE A N 1
ATOM 1063 C CA . PHE A 1 142 ? -3.061 -7.494 6.791 1.00 89.62 142 PHE A CA 1
ATOM 1064 C C . PHE A 1 142 ? -3.068 -7.343 5.261 1.00 89.62 142 PHE A C 1
ATOM 1066 O O . PHE A 1 142 ? -2.008 -7.271 4.641 1.00 89.62 142 PHE A O 1
ATOM 1073 N N . LEU A 1 143 ? -4.252 -7.233 4.645 1.00 87.38 143 LEU A N 1
ATOM 1074 C CA . LEU A 1 143 ? -4.378 -6.977 3.203 1.00 87.38 143 LEU A CA 1
ATOM 1075 C C . LEU A 1 143 ? -3.766 -5.627 2.805 1.00 87.38 143 LEU A C 1
ATOM 1077 O O . LEU A 1 143 ? -3.150 -5.517 1.746 1.00 87.38 143 LEU A O 1
ATOM 1081 N N . LEU A 1 144 ? -3.925 -4.615 3.657 1.00 87.38 144 LEU A N 1
ATOM 1082 C CA . LEU A 1 144 ? -3.376 -3.277 3.463 1.00 87.38 144 LEU A CA 1
ATOM 1083 C C . LEU A 1 144 ? -1.842 -3.328 3.458 1.00 87.38 144 LEU A C 1
ATOM 1085 O O . LEU A 1 144 ? -1.228 -2.813 2.528 1.00 87.38 144 LEU A O 1
ATOM 1089 N N . GLY A 1 145 ? -1.233 -4.032 4.421 1.00 88.62 145 GLY A N 1
ATOM 1090 C CA . GLY A 1 145 ? 0.214 -4.283 4.464 1.00 88.62 145 GLY A CA 1
ATOM 1091 C C . GLY A 1 145 ? 0.745 -5.012 3.227 1.00 88.62 145 GLY A C 1
ATOM 1092 O O . GLY A 1 145 ? 1.749 -4.606 2.650 1.00 88.62 145 GLY A O 1
ATOM 1093 N N . LEU A 1 146 ? 0.036 -6.042 2.751 1.00 89.44 146 LEU A N 1
ATOM 1094 C CA . LEU A 1 146 ? 0.410 -6.753 1.521 1.00 89.44 146 LEU A CA 1
ATOM 1095 C C . LEU A 1 146 ? 0.340 -5.858 0.275 1.00 89.44 146 LEU A C 1
ATOM 1097 O O . LEU A 1 146 ? 1.242 -5.883 -0.565 1.00 89.44 146 LEU A O 1
ATOM 1101 N N . GLY A 1 147 ? -0.727 -5.066 0.148 1.00 85.62 147 GLY A N 1
ATOM 1102 C CA . GLY A 1 147 ? -0.906 -4.141 -0.969 1.00 85.62 147 GLY A CA 1
ATOM 1103 C C . GLY A 1 147 ? 0.144 -3.027 -0.986 1.00 85.62 147 GLY A C 1
ATOM 1104 O O . GLY A 1 147 ? 0.614 -2.653 -2.065 1.00 85.62 147 GLY A O 1
ATOM 1105 N N . MET A 1 148 ? 0.529 -2.514 0.190 1.00 87.94 148 MET A N 1
ATOM 1106 C CA . MET A 1 148 ? 1.587 -1.507 0.337 1.00 87.94 148 MET A CA 1
ATOM 1107 C C . MET A 1 148 ? 2.916 -2.016 -0.210 1.00 87.94 148 MET A C 1
ATOM 1109 O O . MET A 1 148 ? 3.485 -1.371 -1.097 1.00 87.94 148 MET A O 1
ATOM 1113 N N . ALA A 1 149 ? 3.334 -3.209 0.221 1.00 89.38 149 ALA A N 1
ATOM 1114 C CA . ALA A 1 149 ? 4.601 -3.799 -0.187 1.00 89.38 149 ALA A CA 1
ATOM 1115 C C . ALA A 1 149 ? 4.673 -3.932 -1.711 1.00 89.38 149 ALA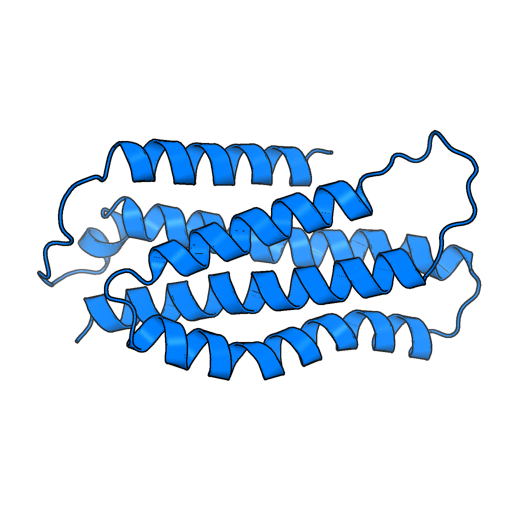 A C 1
ATOM 1117 O O . ALA A 1 149 ? 5.665 -3.552 -2.329 1.00 89.38 149 ALA A O 1
ATOM 1118 N N . MET A 1 150 ? 3.588 -4.389 -2.346 1.00 85.12 150 MET A N 1
ATOM 1119 C CA . MET A 1 150 ? 3.515 -4.507 -3.805 1.00 85.12 150 MET A CA 1
ATOM 1120 C C . MET A 1 150 ? 3.689 -3.168 -4.524 1.00 85.12 150 MET A C 1
ATOM 1122 O O . MET A 1 150 ? 4.492 -3.081 -5.449 1.00 85.12 150 MET A O 1
ATOM 1126 N N . LYS A 1 151 ? 2.980 -2.116 -4.104 1.00 83.00 151 LYS A N 1
ATOM 1127 C CA . LYS A 1 151 ? 3.015 -0.817 -4.797 1.00 83.00 151 LYS A CA 1
ATOM 1128 C C . LYS A 1 151 ? 4.328 -0.069 -4.580 1.00 83.00 151 LYS A C 1
ATOM 1130 O O . LYS A 1 151 ? 4.883 0.471 -5.534 1.00 83.00 151 LYS A O 1
ATOM 1135 N N . ILE A 1 152 ? 4.823 -0.039 -3.343 1.00 84.31 152 ILE A N 1
ATOM 1136 C CA . ILE A 1 152 ? 6.036 0.703 -2.985 1.00 84.31 152 ILE A CA 1
ATOM 1137 C C . ILE A 1 152 ? 7.258 0.048 -3.631 1.00 84.31 152 ILE A C 1
ATOM 1139 O O . ILE A 1 152 ? 8.019 0.718 -4.329 1.00 84.31 152 ILE A O 1
ATOM 1143 N N . VAL A 1 153 ? 7.419 -1.268 -3.466 1.00 86.50 153 VAL A N 1
ATOM 1144 C CA . VAL A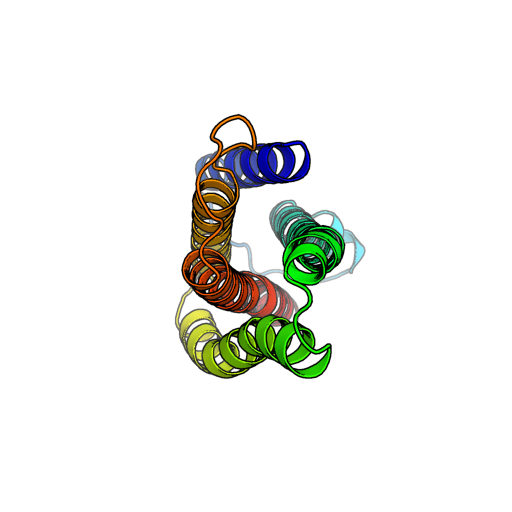 1 153 ? 8.581 -1.990 -4.000 1.00 86.50 153 VAL A CA 1
ATOM 1145 C C . VAL A 1 153 ? 8.617 -1.928 -5.526 1.00 86.50 153 VAL A C 1
ATOM 1147 O O . VAL A 1 153 ? 9.679 -1.688 -6.095 1.00 86.50 153 VAL A O 1
ATOM 1150 N N . CYS A 1 154 ? 7.472 -2.050 -6.204 1.00 81.12 154 CYS A N 1
ATOM 1151 C CA . CYS A 1 154 ? 7.441 -1.974 -7.666 1.00 81.12 154 CYS A CA 1
ATOM 1152 C C . CYS A 1 154 ? 7.790 -0.591 -8.200 1.00 81.12 154 CYS A C 1
ATOM 1154 O O . CYS A 1 154 ? 8.507 -0.507 -9.194 1.00 81.12 154 CYS A O 1
ATOM 1156 N N . SER A 1 155 ? 7.357 0.476 -7.523 1.00 79.94 155 SER A N 1
ATOM 1157 C CA . SER A 1 155 ? 7.738 1.843 -7.887 1.00 79.94 155 SER A CA 1
ATOM 1158 C C . SER A 1 155 ? 9.258 2.039 -7.798 1.00 79.94 155 SER A C 1
ATOM 1160 O O . SER A 1 155 ? 9.873 2.574 -8.723 1.00 79.94 155 SER A O 1
ATOM 1162 N N . PHE A 1 156 ? 9.895 1.510 -6.745 1.00 81.00 156 PHE A N 1
ATOM 1163 C CA . PHE A 1 156 ? 11.354 1.528 -6.621 1.00 81.00 156 PHE A CA 1
ATOM 1164 C C . PHE A 1 156 ? 12.046 0.693 -7.704 1.00 81.00 156 PHE A C 1
ATOM 1166 O O . PHE A 1 156 ? 12.977 1.178 -8.348 1.00 81.00 156 PHE A O 1
ATOM 1173 N N . THR A 1 157 ? 11.592 -0.539 -7.951 1.00 80.88 157 THR A N 1
ATOM 1174 C CA . THR A 1 157 ? 12.162 -1.406 -8.996 1.00 80.88 157 THR A CA 1
ATOM 1175 C C . THR A 1 157 ? 12.027 -0.783 -10.385 1.00 80.88 157 THR A C 1
ATOM 1177 O O . THR A 1 157 ? 12.966 -0.854 -11.177 1.00 80.88 157 THR A O 1
ATOM 1180 N N . HIS A 1 158 ? 10.893 -0.148 -10.685 1.00 73.94 158 HIS A N 1
ATOM 1181 C CA . HIS A 1 158 ? 10.664 0.540 -11.951 1.00 73.94 158 HIS A CA 1
ATOM 1182 C C . HIS A 1 158 ? 11.613 1.736 -12.124 1.00 73.94 158 HIS A C 1
ATOM 1184 O O . HIS A 1 158 ? 12.277 1.846 -13.154 1.00 73.94 158 HIS A O 1
ATOM 1190 N N . GLY A 1 159 ? 11.783 2.560 -11.083 1.00 71.31 159 GLY A N 1
ATOM 1191 C CA . GLY A 1 159 ? 12.751 3.661 -11.089 1.00 71.31 159 GLY A CA 1
ATOM 1192 C C . GLY A 1 159 ? 14.203 3.200 -11.275 1.00 71.31 159 GLY A C 1
ATOM 1193 O O . GLY A 1 159 ? 14.960 3.820 -12.026 1.00 71.31 159 GLY A O 1
ATOM 1194 N N . MET A 1 160 ? 14.592 2.082 -10.650 1.00 73.25 160 MET A N 1
ATOM 1195 C CA . MET A 1 160 ? 15.935 1.509 -10.815 1.00 73.25 160 MET A CA 1
ATOM 1196 C C . MET A 1 160 ? 16.173 0.991 -12.235 1.00 73.25 160 MET A C 1
ATOM 1198 O O . MET A 1 160 ? 17.198 1.317 -12.827 1.00 73.25 160 MET A O 1
ATOM 1202 N N . LYS A 1 161 ? 15.216 0.253 -12.815 1.00 67.31 161 LYS A N 1
ATOM 1203 C CA . LYS A 1 161 ? 15.311 -0.256 -14.197 1.00 67.31 161 LYS A CA 1
ATOM 1204 C C . LYS A 1 161 ? 15.420 0.861 -15.247 1.00 67.31 161 LYS A C 1
ATOM 1206 O O . LYS A 1 161 ? 15.924 0.612 -16.331 1.00 67.31 161 LYS A O 1
ATOM 1211 N N . HIS A 1 162 ? 14.964 2.075 -14.937 1.00 60.69 162 HIS A N 1
ATOM 1212 C CA . HIS A 1 162 ? 15.082 3.243 -15.819 1.00 60.69 162 HIS A CA 1
ATOM 1213 C C . HIS A 1 162 ? 16.400 4.022 -15.667 1.00 60.69 162 HIS A C 1
ATOM 1215 O O . HIS A 1 162 ? 16.708 4.868 -16.510 1.00 60.69 162 HIS A O 1
ATOM 1221 N N . THR A 1 163 ? 17.157 3.790 -14.590 1.00 60.06 163 THR A N 1
ATOM 1222 C CA . THR A 1 163 ? 18.362 4.574 -14.260 1.00 60.06 163 THR A CA 1
ATOM 1223 C C . THR A 1 163 ? 19.668 3.829 -14.569 1.00 60.06 163 THR A C 1
ATOM 1225 O O . THR A 1 163 ? 20.687 4.487 -14.786 1.00 60.06 163 THR A O 1
ATOM 1228 N N . VAL A 1 164 ? 19.644 2.491 -14.599 1.00 53.00 164 VAL A N 1
ATOM 1229 C CA . VAL A 1 164 ? 20.797 1.616 -14.902 1.00 53.00 164 VAL A CA 1
ATOM 1230 C C . VAL A 1 164 ? 20.782 1.212 -16.371 1.00 53.00 164 VAL A C 1
ATOM 1232 O O . VAL A 1 164 ? 21.860 1.285 -17.001 1.00 53.00 164 VAL A O 1
#